Protein AF-R7INQ1-F1 (afdb_monomer_lite)

pLDDT: mean 90.19, std 8.78, range [51.0, 98.81]

Secondary structure (DSSP, 8-state):
--HHHHHHHHHHHHHHH-TTHHHHHHHHHHTSPPPPP--HHHHHHHHHHHHHHHHTT-HHHHHHHHHHHHHH-TT-HHHHHHHHHHHHHTT-HHHHHHHHHHHHHH-TT-HHHHHHHHHHHHHTT-TTHHHHHHHHHHHS-HHHHHHHHHHHHHHHT-TTS-HHHHHHHHHHHHT-

Radius of gyration: 16.62 Å; chains: 1; bounding box: 39×32×41 Å

Structure (mmCIF, N/CA/C/O backbone):
data_AF-R7INQ1-F1
#
_entry.id   AF-R7INQ1-F1
#
loop_
_atom_site.group_PDB
_atom_site.id
_atom_site.type_symbol
_atom_site.label_atom_id
_atom_site.label_alt_id
_atom_site.label_comp_id
_atom_site.label_asym_id
_atom_site.label_entity_id
_atom_site.label_seq_id
_atom_site.pdbx_PDB_ins_code
_atom_site.Cartn_x
_atom_site.Cartn_y
_atom_site.Cartn_z
_atom_site.occupancy
_atom_site.B_iso_or_equiv
_atom_site.auth_seq_id
_atom_site.auth_comp_id
_atom_site.auth_asym_id
_atom_site.auth_atom_id
_atom_site.pdbx_PDB_model_num
ATOM 1 N N . MET A 1 1 ? -13.902 -1.544 -13.017 1.00 51.00 1 MET A N 1
ATOM 2 C CA . MET A 1 1 ? -12.687 -1.028 -12.357 1.00 51.00 1 MET A CA 1
ATOM 3 C C . MET A 1 1 ? -13.005 0.371 -11.878 1.00 51.00 1 MET A C 1
ATOM 5 O O . MET A 1 1 ? -13.588 1.121 -12.655 1.00 51.00 1 MET A O 1
ATOM 9 N N . ASP A 1 2 ? -12.726 0.678 -10.615 1.00 71.56 2 ASP A N 1
ATOM 10 C CA . ASP A 1 2 ? -12.959 2.016 -10.063 1.00 71.56 2 ASP A CA 1
ATOM 11 C C . ASP A 1 2 ? -12.004 3.044 -10.705 1.00 71.56 2 ASP A C 1
ATOM 13 O O . ASP A 1 2 ? -10.934 2.686 -11.209 1.00 71.56 2 ASP A O 1
ATOM 17 N N . GLN A 1 3 ? -12.401 4.318 -10.728 1.00 76.00 3 GLN A N 1
ATOM 18 C CA . GLN A 1 3 ? -11.687 5.412 -11.396 1.00 76.00 3 GLN A CA 1
ATOM 19 C C . GLN A 1 3 ? -10.224 5.521 -10.936 1.00 76.00 3 GLN A C 1
ATOM 21 O O . GLN A 1 3 ? -9.353 5.845 -11.746 1.00 76.00 3 GLN A O 1
ATOM 26 N N . ALA A 1 4 ? -9.950 5.217 -9.663 1.00 80.69 4 ALA A N 1
ATOM 27 C CA . ALA A 1 4 ? -8.606 5.221 -9.095 1.00 80.69 4 ALA A CA 1
ATOM 28 C C . ALA A 1 4 ? -7.696 4.156 -9.733 1.00 80.69 4 ALA A C 1
ATOM 30 O O . ALA A 1 4 ? -6.600 4.491 -10.185 1.00 80.69 4 ALA A O 1
ATOM 31 N N . SER A 1 5 ? -8.156 2.904 -9.850 1.00 81.94 5 SER A N 1
ATOM 32 C CA . SER A 1 5 ? -7.371 1.795 -10.423 1.00 81.94 5 SER A CA 1
ATOM 33 C C . SER A 1 5 ? -6.914 2.097 -11.852 1.00 81.94 5 SER A C 1
ATOM 35 O O . SER A 1 5 ? -5.740 1.947 -12.173 1.00 81.94 5 SER A O 1
ATOM 37 N N . GLY A 1 6 ? -7.799 2.661 -12.683 1.00 89.50 6 GLY A N 1
ATOM 38 C CA . GLY A 1 6 ? -7.441 3.034 -14.056 1.00 89.50 6 GLY A CA 1
ATOM 39 C C . GLY A 1 6 ? -6.423 4.180 -14.158 1.00 89.50 6 GLY A C 1
ATOM 40 O O . GLY A 1 6 ? -5.786 4.344 -15.200 1.00 89.50 6 GLY A O 1
ATOM 41 N N . ILE A 1 7 ? -6.259 4.998 -13.112 1.00 91.75 7 ILE A N 1
ATOM 42 C CA . ILE A 1 7 ? -5.193 6.009 -13.045 1.00 91.75 7 ILE A CA 1
ATOM 43 C C . ILE A 1 7 ? -3.881 5.362 -12.583 1.00 91.75 7 ILE A C 1
ATOM 45 O O . ILE A 1 7 ? -2.833 5.707 -13.129 1.00 91.75 7 ILE A O 1
ATOM 49 N N . PHE A 1 8 ? -3.920 4.406 -11.649 1.00 92.38 8 PHE A N 1
ATOM 50 C CA . PHE A 1 8 ? -2.738 3.636 -11.248 1.00 92.38 8 PHE A CA 1
ATOM 51 C C . PHE A 1 8 ? -2.134 2.862 -12.422 1.00 92.38 8 PHE A C 1
ATOM 53 O O . PHE A 1 8 ? -0.936 2.999 -12.664 1.00 92.38 8 PHE A O 1
ATOM 60 N N . ASP A 1 9 ? -2.950 2.192 -13.236 1.00 90.56 9 ASP A N 1
ATOM 61 C CA . ASP A 1 9 ? -2.477 1.512 -14.451 1.00 90.56 9 ASP A CA 1
ATOM 62 C C . ASP A 1 9 ? -1.743 2.470 -15.398 1.00 90.56 9 ASP A C 1
ATOM 64 O O . ASP A 1 9 ? -0.671 2.162 -15.918 1.00 90.56 9 ASP A O 1
ATOM 68 N N . LYS A 1 10 ? -2.278 3.685 -15.579 1.00 92.50 10 LYS A N 1
ATOM 69 C CA . LYS A 1 10 ? -1.642 4.729 -16.398 1.00 92.50 10 LYS A CA 1
ATOM 70 C C . LYS A 1 10 ? -0.346 5.249 -15.785 1.00 92.50 10 LYS A C 1
ATOM 72 O O . LYS A 1 10 ? 0.574 5.587 -16.529 1.00 92.50 10 LYS A O 1
ATOM 77 N N . ILE A 1 11 ? -0.263 5.343 -14.455 1.00 91.94 11 ILE A N 1
ATOM 78 C CA . ILE A 1 11 ? 0.977 5.698 -13.754 1.00 91.94 11 ILE A CA 1
ATOM 79 C C . ILE A 1 11 ? 2.043 4.644 -14.054 1.00 91.94 11 ILE A C 1
ATOM 81 O O . ILE A 1 11 ? 3.132 5.013 -14.501 1.00 91.94 11 ILE A O 1
ATOM 85 N N . LEU A 1 12 ? 1.715 3.366 -13.857 1.00 89.00 12 LEU A N 1
ATOM 86 C CA . LEU A 1 12 ? 2.633 2.251 -14.076 1.00 89.00 12 LEU A CA 1
ATOM 87 C C . LEU A 1 12 ? 3.066 2.177 -15.547 1.00 89.00 12 LEU A C 1
ATOM 89 O O . LEU A 1 12 ? 4.259 2.227 -15.821 1.00 89.00 12 LEU A O 1
ATOM 93 N N . ASP A 1 13 ? 2.136 2.213 -16.505 1.00 88.31 13 ASP A N 1
ATOM 94 C CA . ASP A 1 13 ? 2.483 2.236 -17.935 1.00 88.31 13 ASP A CA 1
ATOM 95 C C . ASP A 1 13 ? 3.377 3.436 -18.296 1.00 88.31 13 ASP A C 1
ATOM 97 O O . ASP A 1 13 ? 4.367 3.300 -19.018 1.00 88.31 13 ASP A O 1
ATOM 101 N N . SER A 1 14 ? 3.098 4.617 -17.734 1.00 86.88 14 SER A N 1
ATOM 102 C CA . SER A 1 14 ? 3.900 5.809 -18.010 1.00 86.88 14 SER A CA 1
ATOM 103 C C . SER A 1 14 ? 5.323 5.730 -17.468 1.00 86.88 14 SER A C 1
ATOM 105 O O . SER A 1 14 ? 6.216 6.312 -18.074 1.00 86.88 14 SER A O 1
ATOM 107 N N . MET A 1 15 ? 5.580 4.992 -16.384 1.00 83.38 15 MET A N 1
ATOM 108 C CA . MET A 1 15 ? 6.954 4.764 -15.919 1.00 83.38 15 MET A CA 1
ATOM 109 C C . MET A 1 15 ? 7.796 4.038 -16.971 1.00 83.38 15 MET A C 1
ATOM 111 O O . MET A 1 15 ? 8.995 4.291 -17.064 1.00 83.38 15 MET A O 1
ATOM 115 N N . LYS A 1 16 ? 7.166 3.196 -17.793 1.00 77.25 16 LYS A N 1
ATOM 116 C CA . LYS A 1 16 ? 7.818 2.481 -18.889 1.00 77.25 16 LYS A CA 1
ATOM 117 C C . LYS A 1 16 ? 7.866 3.292 -20.183 1.00 77.25 16 LYS A C 1
ATOM 119 O O . LYS A 1 16 ? 8.878 3.280 -20.877 1.00 77.25 16 LYS A O 1
ATOM 124 N N . THR A 1 17 ? 6.776 3.977 -20.533 1.00 82.56 17 THR A N 1
ATOM 125 C CA . THR A 1 17 ? 6.606 4.585 -21.865 1.00 82.56 17 THR A CA 1
ATOM 126 C C . THR A 1 17 ? 6.928 6.078 -21.912 1.00 82.56 17 THR A C 1
ATOM 128 O O . THR A 1 17 ? 7.401 6.575 -22.934 1.00 82.56 17 THR A O 1
ATOM 131 N N . ASN A 1 18 ? 6.659 6.820 -20.833 1.00 83.06 18 ASN A N 1
ATOM 132 C CA . ASN A 1 18 ? 6.869 8.265 -20.752 1.00 83.06 18 ASN A CA 1
ATOM 133 C C . ASN A 1 18 ? 6.894 8.762 -19.285 1.00 83.06 18 ASN A C 1
ATOM 135 O O . ASN A 1 18 ? 5.876 9.269 -18.789 1.00 83.06 18 ASN A O 1
ATOM 139 N N . PRO A 1 19 ? 8.046 8.681 -18.587 1.00 80.56 19 PRO A N 1
ATOM 140 C CA . PRO A 1 19 ? 8.149 8.999 -17.156 1.00 80.56 19 PRO A CA 1
ATOM 141 C C . PRO A 1 19 ? 7.762 10.436 -16.775 1.00 80.56 19 PRO A C 1
ATOM 143 O O . PRO A 1 19 ? 7.469 10.719 -15.607 1.00 80.56 19 PRO A O 1
ATOM 146 N N . ALA A 1 20 ? 7.731 11.360 -17.743 1.00 82.44 20 ALA A N 1
ATOM 147 C CA . ALA A 1 20 ? 7.270 12.729 -17.527 1.00 82.44 20 ALA A CA 1
ATOM 148 C C . ALA A 1 20 ? 5.759 12.793 -17.224 1.00 82.44 20 ALA A C 1
ATOM 150 O O . ALA A 1 20 ? 5.320 13.664 -16.472 1.00 82.44 20 ALA A O 1
ATOM 151 N N . ARG A 1 21 ? 4.963 11.842 -17.741 1.00 88.38 21 ARG A N 1
ATOM 152 C CA . ARG A 1 21 ? 3.508 11.768 -17.502 1.00 88.38 21 ARG A CA 1
ATOM 153 C C . ARG A 1 21 ? 3.137 11.268 -16.111 1.00 88.38 21 ARG A C 1
ATOM 155 O O . ARG A 1 21 ? 2.023 11.529 -15.662 1.00 88.38 21 ARG A O 1
ATOM 162 N N . VAL A 1 22 ? 4.066 10.635 -15.396 1.00 88.00 22 VAL A N 1
ATOM 163 C CA . VAL A 1 22 ? 3.857 10.188 -14.011 1.00 88.00 22 VAL A CA 1
ATOM 164 C C . VAL A 1 22 ? 3.355 11.344 -13.155 1.00 88.00 22 VAL A C 1
ATOM 166 O O . VAL A 1 22 ? 2.363 11.203 -12.451 1.00 88.00 22 VAL A O 1
ATOM 169 N N . GLN A 1 23 ? 3.967 12.529 -13.267 1.00 88.69 23 GLN A N 1
ATOM 170 C CA . GLN A 1 23 ? 3.558 13.676 -12.455 1.00 88.69 23 GLN A CA 1
ATOM 171 C C . GLN A 1 23 ? 2.135 14.149 -12.783 1.00 88.69 23 GLN A C 1
ATOM 173 O O . GLN A 1 23 ? 1.405 14.568 -11.883 1.00 88.69 23 GLN A O 1
ATOM 178 N N . THR A 1 24 ? 1.723 14.046 -14.048 1.00 92.19 24 THR A N 1
ATOM 179 C CA . THR A 1 24 ? 0.356 14.352 -14.481 1.00 92.19 24 THR A CA 1
ATOM 180 C C . THR A 1 24 ? -0.648 13.429 -13.799 1.00 92.19 24 THR A C 1
ATOM 182 O O . THR A 1 24 ? -1.618 13.912 -13.221 1.00 92.19 24 THR A O 1
ATOM 185 N N . TYR A 1 25 ? -0.408 12.119 -13.808 1.00 92.50 25 TYR A N 1
ATOM 186 C CA . TYR A 1 25 ? -1.324 11.159 -13.193 1.00 92.50 25 TYR A CA 1
ATOM 187 C C . TYR A 1 25 ? -1.287 11.191 -11.660 1.00 92.50 25 TYR A C 1
ATOM 189 O O . TYR A 1 25 ? -2.330 11.080 -11.026 1.00 92.50 25 TYR A O 1
ATOM 197 N N . ILE A 1 26 ? -0.131 11.471 -11.052 1.00 91.88 26 ILE A N 1
ATOM 198 C CA . ILE A 1 26 ? -0.028 11.754 -9.611 1.00 91.88 26 ILE A CA 1
ATOM 199 C C . ILE A 1 26 ? -0.922 12.943 -9.229 1.00 91.88 26 ILE A C 1
ATOM 201 O O . ILE A 1 26 ? -1.599 12.901 -8.205 1.00 91.88 26 ILE A O 1
ATOM 205 N N . ASN A 1 27 ? -0.969 13.995 -10.051 1.00 93.25 27 ASN A N 1
ATOM 206 C CA . ASN A 1 27 ? -1.865 15.128 -9.811 1.00 93.25 27 ASN A CA 1
ATOM 207 C C . ASN A 1 27 ? -3.345 14.753 -9.991 1.00 93.25 27 ASN A C 1
ATOM 209 O O . ASN A 1 27 ? -4.179 15.292 -9.272 1.00 93.25 27 ASN A O 1
ATOM 213 N N . GLN A 1 28 ? -3.670 13.816 -10.890 1.00 93.31 28 GLN A N 1
ATOM 214 C CA . GLN A 1 28 ? -5.032 13.278 -11.006 1.00 93.31 28 GLN A CA 1
ATOM 215 C C . GLN A 1 28 ? -5.435 12.499 -9.751 1.00 93.31 28 GLN A C 1
ATOM 217 O O . GLN A 1 28 ? -6.516 12.750 -9.232 1.00 93.31 28 GLN A O 1
ATOM 222 N N . ILE A 1 29 ? -4.555 11.640 -9.215 1.00 92.94 29 ILE A N 1
ATOM 223 C CA . ILE A 1 29 ? -4.796 10.931 -7.946 1.00 92.94 29 ILE A CA 1
ATOM 224 C C . ILE A 1 29 ? -5.041 11.920 -6.801 1.00 92.94 29 ILE A C 1
ATOM 226 O O . ILE A 1 29 ? -6.007 11.770 -6.064 1.00 92.94 29 ILE A O 1
ATOM 230 N N . ARG A 1 30 ? -4.225 12.979 -6.684 1.00 92.62 30 ARG A N 1
ATOM 231 C CA . ARG A 1 30 ? -4.424 14.033 -5.665 1.00 92.62 30 ARG A CA 1
ATOM 232 C C . ARG A 1 30 ? -5.764 14.762 -5.788 1.00 92.62 30 ARG A C 1
ATOM 234 O O . ARG A 1 30 ? -6.208 15.356 -4.813 1.00 92.62 30 ARG A O 1
ATOM 241 N N . GLY A 1 31 ? -6.351 14.780 -6.983 1.00 90.25 31 GLY A N 1
ATOM 242 C CA . GLY A 1 31 ? -7.651 15.389 -7.249 1.00 90.25 31 GLY A CA 1
ATOM 243 C C . GLY A 1 31 ? -8.836 14.455 -7.002 1.00 90.25 31 GLY A C 1
ATOM 244 O O . GLY A 1 31 ? -9.974 14.908 -7.106 1.00 90.25 31 GLY A O 1
ATOM 245 N N . LEU A 1 32 ? -8.600 13.173 -6.703 1.00 90.75 32 LEU A N 1
ATOM 246 C CA . LEU A 1 32 ? -9.672 12.242 -6.374 1.00 90.75 32 LEU A CA 1
ATOM 247 C C . LEU A 1 32 ? -10.283 12.580 -5.008 1.00 90.75 32 LEU A C 1
ATOM 249 O O . LEU A 1 32 ? -9.576 13.038 -4.105 1.00 90.75 32 LEU A O 1
ATOM 253 N N . PRO A 1 33 ? -11.593 12.345 -4.830 1.00 91.00 33 PRO A N 1
ATOM 254 C CA . PRO A 1 33 ? -12.213 12.481 -3.526 1.00 91.00 33 PRO A CA 1
ATOM 255 C C . PRO A 1 33 ? -11.578 11.490 -2.548 1.00 91.00 33 PRO A C 1
ATOM 257 O O . PRO A 1 33 ? -11.451 10.301 -2.834 1.00 91.00 33 PRO A O 1
ATOM 260 N N . VAL A 1 34 ? -11.205 11.990 -1.373 1.00 91.50 34 VAL A N 1
ATOM 261 C CA . VAL A 1 34 ? -10.764 11.164 -0.247 1.00 91.50 34 VAL A CA 1
ATOM 262 C C . VAL A 1 34 ? -11.911 11.013 0.752 1.00 91.50 34 VAL A C 1
ATOM 264 O O . VAL A 1 34 ? -12.746 11.920 0.862 1.00 91.50 34 VAL A O 1
ATOM 267 N N . PRO A 1 35 ? -11.984 9.890 1.487 1.00 92.31 35 PRO A N 1
ATOM 268 C CA . PRO A 1 35 ? -12.983 9.729 2.534 1.00 92.31 35 PRO A CA 1
ATOM 269 C C . PRO A 1 35 ? -12.840 10.832 3.597 1.00 92.31 35 PRO A C 1
ATOM 271 O O . PRO A 1 35 ? -11.747 11.378 3.789 1.00 92.31 35 PRO A O 1
ATOM 274 N N . PRO A 1 36 ? -13.927 11.187 4.305 1.00 95.44 36 PRO A N 1
ATOM 275 C CA . PRO A 1 36 ? -13.846 12.161 5.381 1.00 95.44 36 PRO A CA 1
ATOM 276 C C . PRO A 1 36 ? -12.914 11.655 6.485 1.00 95.44 36 PRO A C 1
ATOM 278 O O . PRO A 1 36 ? -12.881 10.467 6.807 1.00 95.44 36 PRO A O 1
ATOM 281 N N . LYS A 1 37 ? -12.174 12.583 7.091 1.00 96.62 37 LYS A N 1
ATOM 282 C CA . LYS A 1 37 ? -11.326 12.289 8.245 1.00 96.62 37 LYS A CA 1
ATOM 283 C C . LYS A 1 37 ? -12.176 11.771 9.407 1.00 96.62 37 LYS A C 1
ATOM 285 O O . LYS A 1 37 ? -13.171 12.402 9.765 1.00 96.62 37 LYS A O 1
ATOM 290 N N . GLY A 1 38 ? -11.741 10.671 10.014 1.00 97.81 38 GLY A N 1
ATOM 291 C CA . GLY A 1 38 ? -12.372 10.093 11.198 1.00 97.81 38 GLY A CA 1
ATOM 292 C C . GLY A 1 38 ? -11.637 10.415 12.504 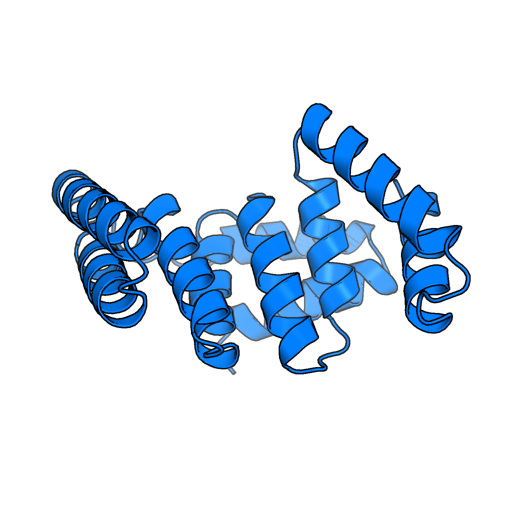1.00 97.81 38 GLY A C 1
ATOM 293 O O . GLY A 1 38 ? -10.941 11.430 12.635 1.00 97.81 38 GLY A O 1
ATOM 294 N N . ASP A 1 39 ? -11.774 9.528 13.487 1.00 98.25 39 ASP A N 1
ATOM 295 C CA . ASP A 1 39 ? -11.068 9.606 14.764 1.00 98.25 39 ASP A CA 1
ATOM 296 C C . ASP A 1 39 ? -9.653 9.023 14.648 1.00 98.25 39 ASP A C 1
ATOM 298 O O . ASP A 1 39 ? -9.391 7.839 14.882 1.00 98.25 39 ASP A O 1
ATOM 302 N N . ARG A 1 40 ? -8.700 9.903 14.332 1.00 97.81 40 ARG A N 1
ATOM 303 C CA . ARG A 1 40 ? -7.282 9.538 14.235 1.00 97.81 40 ARG A CA 1
ATOM 304 C C . ARG A 1 40 ? -6.700 9.011 15.546 1.00 97.81 40 ARG A C 1
ATOM 306 O O . ARG A 1 40 ? -5.740 8.244 15.523 1.00 97.81 40 ARG A O 1
ATOM 313 N N . LYS A 1 41 ? -7.212 9.446 16.701 1.00 98.44 41 LYS A N 1
ATOM 314 C CA . LYS A 1 41 ? -6.698 8.983 17.995 1.00 98.44 41 LYS A CA 1
ATOM 315 C C . LYS A 1 41 ? -7.090 7.522 18.205 1.00 98.44 41 LYS A C 1
ATOM 317 O O . LYS A 1 41 ? -6.223 6.733 18.575 1.00 98.44 41 LYS A O 1
ATOM 322 N N . ALA A 1 42 ? -8.346 7.176 17.925 1.00 98.56 42 ALA A N 1
ATOM 323 C CA . ALA A 1 42 ? -8.817 5.795 17.949 1.00 98.56 42 ALA A CA 1
ATOM 324 C C . ALA A 1 42 ? -8.080 4.931 16.915 1.00 98.56 42 ALA A C 1
ATOM 326 O O . ALA A 1 42 ? -7.538 3.891 1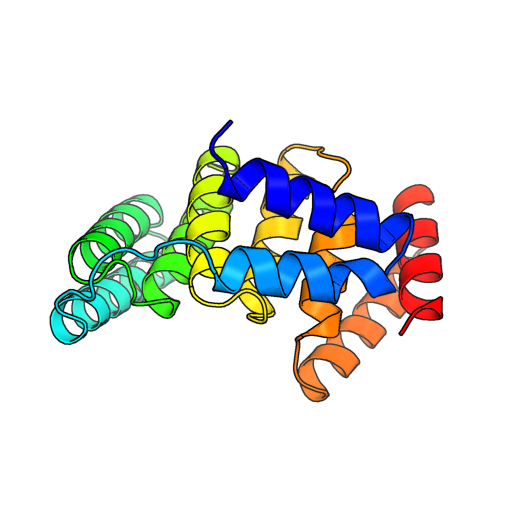7.282 1.00 98.56 42 ALA A O 1
ATOM 327 N N . SER A 1 43 ? -7.943 5.410 15.670 1.00 98.75 43 SER A N 1
ATOM 328 C CA . SER A 1 43 ? -7.162 4.724 14.627 1.00 98.75 43 SER A CA 1
ATOM 329 C C . SER A 1 43 ? -5.756 4.361 15.106 1.00 98.75 43 SER A C 1
ATOM 331 O O . SER A 1 43 ? -5.343 3.205 15.051 1.00 98.75 43 SER A O 1
ATOM 333 N N . ARG A 1 44 ? -5.025 5.324 15.677 1.00 98.38 44 ARG A N 1
ATOM 334 C CA . ARG A 1 44 ? -3.659 5.088 16.164 1.00 98.38 44 ARG A CA 1
ATOM 335 C C . ARG A 1 44 ? -3.576 4.130 17.348 1.00 98.38 44 ARG A C 1
ATOM 337 O O . ARG A 1 44 ? -2.534 3.497 17.515 1.00 98.38 44 ARG A O 1
ATOM 344 N N . ALA A 1 45 ? -4.621 4.042 18.169 1.00 98.69 45 ALA A N 1
ATOM 345 C CA . ALA A 1 45 ? -4.686 3.066 19.251 1.00 98.69 45 ALA A CA 1
ATOM 346 C C . ALA A 1 45 ? -4.813 1.646 18.682 1.00 98.69 45 ALA A C 1
ATOM 348 O O . ALA A 1 45 ? -3.953 0.813 18.963 1.00 98.69 45 ALA A O 1
ATOM 349 N N . PHE A 1 46 ? -5.787 1.417 17.795 1.00 98.81 46 PHE A N 1
ATOM 350 C CA . PHE A 1 46 ? -5.959 0.134 17.106 1.00 98.81 46 PHE A CA 1
ATOM 351 C C . PHE A 1 46 ? -4.729 -0.250 16.275 1.00 98.81 46 PHE A C 1
ATOM 353 O O . PHE A 1 46 ? -4.275 -1.387 16.329 1.00 98.81 46 PHE A O 1
ATOM 360 N N . ASN A 1 47 ? -4.114 0.706 15.571 1.00 98.56 47 ASN A N 1
ATOM 361 C CA . ASN A 1 47 ? -2.896 0.464 14.796 1.00 98.56 47 ASN A CA 1
ATOM 362 C C . ASN A 1 47 ? -1.720 0.008 15.676 1.00 98.56 47 ASN A C 1
ATOM 364 O O . ASN A 1 47 ? -0.901 -0.796 15.241 1.00 98.56 47 ASN A O 1
ATOM 368 N N . ARG A 1 48 ? -1.599 0.526 16.904 1.00 98.75 48 ARG A N 1
ATOM 369 C CA . ARG A 1 48 ? -0.544 0.093 17.831 1.00 98.75 48 ARG A CA 1
ATOM 370 C C . ARG A 1 48 ? -0.773 -1.341 18.298 1.00 98.75 48 ARG A C 1
ATOM 372 O O . ARG A 1 48 ? 0.155 -2.136 18.238 1.00 98.75 48 ARG A O 1
ATOM 379 N N . GLU A 1 49 ? -1.997 -1.656 18.708 1.00 98.56 49 GLU A N 1
ATOM 380 C CA . GLU A 1 49 ? -2.389 -3.013 19.103 1.00 98.56 49 GLU A CA 1
ATOM 381 C C . GLU A 1 49 ? -2.157 -4.010 17.957 1.00 98.56 49 GLU A C 1
ATOM 383 O O . GLU A 1 49 ? -1.553 -5.064 18.144 1.00 98.56 49 GLU A O 1
ATOM 388 N N . ALA A 1 50 ? -2.542 -3.637 16.737 1.00 98.62 50 ALA A N 1
ATOM 389 C CA . ALA A 1 50 ? -2.313 -4.439 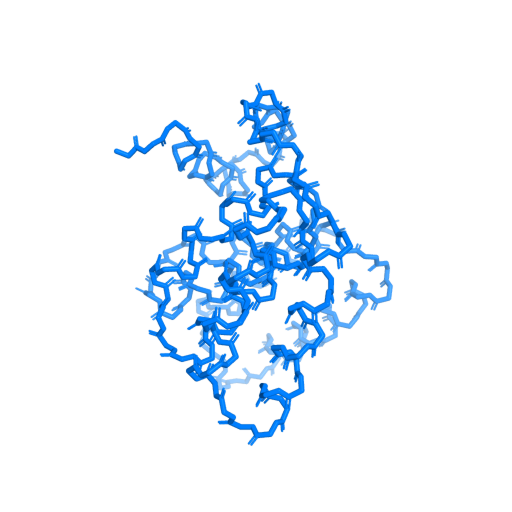15.544 1.00 98.62 50 ALA A CA 1
ATOM 390 C C . ALA A 1 50 ? -0.820 -4.712 15.287 1.00 98.62 50 ALA A C 1
ATOM 392 O O . ALA A 1 50 ? -0.443 -5.837 14.962 1.00 98.62 50 ALA A O 1
ATOM 393 N N . LEU A 1 51 ? 0.055 -3.718 15.478 1.00 98.56 51 LEU A N 1
ATOM 394 C CA . LEU A 1 51 ? 1.505 -3.913 15.368 1.00 98.56 51 LEU A CA 1
ATOM 395 C C . LEU A 1 51 ? 2.041 -4.885 16.431 1.00 98.56 51 LEU A C 1
ATOM 397 O O . LEU A 1 51 ? 2.900 -5.707 16.117 1.00 98.56 51 LEU A O 1
ATOM 401 N N . GLU A 1 52 ? 1.539 -4.829 17.666 1.00 98.56 52 GLU A N 1
ATOM 402 C CA . GLU A 1 52 ? 1.915 -5.764 18.739 1.00 98.56 52 GLU A CA 1
ATOM 403 C C . GLU A 1 52 ? 1.494 -7.207 18.411 1.00 98.56 52 GLU A C 1
ATOM 405 O O . GLU A 1 52 ? 2.291 -8.141 18.560 1.00 98.56 52 GLU A O 1
ATOM 410 N N . LEU A 1 53 ? 0.280 -7.387 17.883 1.00 98.62 53 LEU A N 1
ATOM 411 C CA . LEU A 1 53 ? -0.212 -8.677 17.391 1.00 98.62 53 LEU A CA 1
ATOM 412 C C . LEU A 1 53 ? 0.651 -9.200 16.238 1.00 98.62 53 LEU A C 1
ATOM 414 O O . LEU A 1 53 ? 1.068 -10.361 16.254 1.00 98.62 53 LEU A O 1
ATOM 418 N N . LEU A 1 54 ? 0.992 -8.333 15.279 1.00 97.31 54 LEU A N 1
ATOM 419 C CA . LEU A 1 54 ? 1.817 -8.694 14.128 1.00 97.31 54 LEU A CA 1
ATOM 420 C C . LEU A 1 54 ? 3.236 -9.102 14.547 1.00 97.31 54 LEU A C 1
ATOM 422 O O . LEU A 1 54 ? 3.778 -10.073 14.020 1.00 97.31 54 LEU A O 1
ATOM 426 N N . HIS A 1 55 ? 3.838 -8.395 15.508 1.00 97.19 55 HIS A N 1
ATOM 427 C CA . HIS A 1 55 ? 5.139 -8.762 16.080 1.00 97.19 55 HIS A CA 1
ATOM 428 C C . HIS A 1 55 ? 5.097 -10.097 16.829 1.00 97.19 55 HIS A C 1
ATOM 430 O O . HIS A 1 55 ? 6.091 -10.819 16.846 1.00 97.19 55 HIS A O 1
ATOM 436 N N . SER A 1 56 ? 3.944 -10.445 17.397 1.00 97.31 56 SER A N 1
ATOM 437 C CA . SER A 1 56 ? 3.715 -11.716 18.090 1.00 97.31 56 SER A CA 1
ATOM 438 C C . SER A 1 56 ? 3.348 -12.867 17.142 1.00 97.31 56 SER A C 1
ATOM 440 O O . SER A 1 56 ? 3.007 -13.953 17.604 1.00 97.31 56 SER A O 1
ATOM 442 N N . GLY A 1 57 ? 3.379 -12.643 15.822 1.00 96.50 57 GLY A N 1
ATOM 443 C CA . GLY A 1 57 ? 3.034 -13.645 14.807 1.00 96.50 57 GLY A CA 1
ATOM 444 C C . GLY A 1 57 ? 1.531 -13.891 14.636 1.00 96.50 57 GLY A C 1
ATOM 445 O O . GLY A 1 57 ? 1.139 -14.778 13.884 1.00 96.50 57 GLY A O 1
ATOM 446 N N . GLN A 1 58 ? 0.675 -13.108 15.297 1.00 98.19 58 GLN A N 1
ATOM 447 C CA . GLN A 1 58 ? -0.781 -13.224 15.211 1.00 98.19 58 GLN A CA 1
ATOM 448 C C . GLN A 1 58 ? -1.315 -12.410 14.021 1.00 98.19 58 GLN A C 1
ATOM 450 O O . GLN A 1 58 ? -2.059 -11.447 14.196 1.00 98.19 58 GLN A O 1
ATOM 455 N N . THR A 1 59 ? -0.904 -12.775 12.802 1.00 97.56 59 THR A N 1
ATOM 456 C CA . THR A 1 59 ? -1.157 -11.988 11.579 1.00 97.56 59 THR A CA 1
ATOM 457 C C . THR A 1 59 ? -2.644 -11.729 11.324 1.00 97.56 59 THR A C 1
ATOM 459 O O . THR A 1 59 ? -3.018 -10.583 11.097 1.00 97.56 59 THR A O 1
ATOM 462 N N . ASN A 1 60 ? -3.508 -12.742 11.444 1.00 97.88 60 ASN A N 1
ATOM 463 C CA . ASN A 1 60 ? -4.953 -12.573 11.231 1.00 97.88 60 ASN A CA 1
ATOM 464 C C . ASN A 1 60 ? -5.588 -11.585 12.220 1.00 97.88 60 ASN A C 1
ATOM 466 O O . ASN A 1 60 ? -6.290 -10.664 11.814 1.00 97.88 60 ASN A O 1
ATOM 470 N N . ALA A 1 61 ? -5.265 -11.704 13.511 1.00 98.38 61 ALA A N 1
ATOM 471 C CA . ALA A 1 61 ? -5.755 -10.768 14.522 1.00 98.38 61 ALA A CA 1
ATOM 472 C C . ALA A 1 61 ? -5.216 -9.343 14.295 1.00 98.38 61 ALA A C 1
ATOM 474 O O . ALA A 1 61 ? -5.919 -8.360 14.527 1.00 98.38 61 ALA A O 1
ATOM 475 N N . ALA A 1 62 ? -3.974 -9.218 13.814 1.00 98.69 62 ALA A N 1
ATOM 476 C CA . ALA A 1 62 ? -3.410 -7.929 13.433 1.00 98.69 62 ALA A CA 1
ATOM 477 C C . ALA A 1 62 ? -4.171 -7.298 12.260 1.00 98.69 62 ALA A C 1
ATOM 479 O O . ALA A 1 62 ? -4.452 -6.103 12.306 1.00 98.69 62 ALA A O 1
ATOM 480 N N . ILE A 1 63 ? -4.538 -8.079 11.237 1.00 98.75 63 ILE A N 1
ATOM 481 C CA . ILE A 1 63 ? -5.346 -7.609 10.101 1.00 98.75 63 ILE A CA 1
ATOM 482 C C . ILE A 1 63 ? -6.687 -7.059 10.592 1.00 98.75 63 ILE A C 1
ATOM 484 O O . ILE A 1 63 ? -7.042 -5.937 10.229 1.00 98.75 63 ILE A O 1
ATOM 488 N N . ASP A 1 64 ? -7.383 -7.787 11.467 1.00 98.62 64 ASP A N 1
ATOM 489 C CA . ASP A 1 64 ? -8.659 -7.336 12.034 1.00 98.62 64 ASP A CA 1
ATOM 490 C C . ASP A 1 64 ? -8.501 -6.001 12.779 1.00 98.62 64 ASP A C 1
ATOM 492 O O . ASP A 1 64 ? -9.276 -5.062 12.575 1.00 98.62 64 ASP A O 1
ATOM 496 N N . LYS A 1 65 ? -7.440 -5.860 13.585 1.00 98.75 65 LYS A N 1
ATOM 497 C CA . LYS A 1 65 ? -7.160 -4.609 14.304 1.00 98.75 65 LYS A CA 1
ATOM 498 C C . LYS A 1 65 ? -6.709 -3.464 13.406 1.00 98.75 65 LYS A C 1
ATOM 500 O O . LYS A 1 65 ? -7.109 -2.322 13.635 1.00 98.75 65 LYS A O 1
ATOM 505 N N . PHE A 1 66 ? -5.951 -3.728 12.347 1.00 98.75 66 PHE A N 1
ATOM 506 C CA . PHE A 1 66 ? -5.669 -2.708 11.341 1.00 98.75 66 PHE A CA 1
ATOM 507 C C . PHE A 1 66 ? -6.945 -2.281 10.601 1.00 98.75 66 PHE A C 1
ATOM 509 O O . PHE A 1 66 ? -7.119 -1.092 10.336 1.00 98.75 66 PHE A O 1
ATOM 516 N N . ALA A 1 67 ? -7.874 -3.198 10.320 1.00 98.75 67 ALA A N 1
ATOM 517 C CA . ALA A 1 67 ? -9.159 -2.860 9.712 1.00 98.75 67 ALA A CA 1
ATOM 518 C C . ALA A 1 67 ? -10.026 -1.989 10.642 1.00 98.75 67 ALA A C 1
ATOM 520 O O . ALA A 1 67 ? -10.636 -1.021 10.181 1.00 98.75 67 ALA A O 1
ATOM 521 N N . GLU A 1 68 ? -10.030 -2.258 11.953 1.00 98.75 68 GLU A N 1
ATOM 522 C CA . GLU A 1 68 ? -10.639 -1.366 12.952 1.00 98.75 68 GLU A CA 1
ATOM 523 C C . GLU A 1 68 ? -9.991 0.029 12.946 1.00 98.75 68 GLU A C 1
ATOM 525 O O . GLU A 1 68 ? -10.702 1.037 12.991 1.00 98.75 68 GLU A O 1
ATOM 530 N N . ALA A 1 69 ? -8.661 0.106 12.817 1.00 98.75 69 ALA A N 1
ATOM 531 C CA . ALA A 1 69 ? -7.941 1.375 12.719 1.00 98.75 69 ALA A CA 1
ATOM 532 C C . ALA A 1 69 ? -8.372 2.190 11.488 1.00 98.75 69 ALA A C 1
ATOM 534 O O . ALA A 1 69 ? -8.754 3.355 11.611 1.00 98.75 69 ALA A O 1
ATOM 535 N N . VAL A 1 70 ? -8.395 1.552 10.314 1.00 98.56 70 VAL A N 1
ATOM 536 C CA . VAL A 1 70 ? -8.832 2.170 9.053 1.00 98.56 70 VAL A CA 1
ATOM 537 C C . VAL A 1 70 ? -10.300 2.590 9.113 1.00 98.56 70 VAL A C 1
ATOM 539 O O . VAL A 1 70 ? -10.659 3.652 8.613 1.00 98.56 70 VAL A O 1
ATOM 542 N N . LYS A 1 71 ? -11.165 1.804 9.762 1.00 98.44 71 LYS A N 1
ATOM 543 C CA . LYS A 1 71 ? -12.569 2.180 9.970 1.00 98.44 71 LYS A CA 1
ATOM 544 C C . LYS A 1 71 ? -12.709 3.405 10.879 1.00 98.44 71 LYS A C 1
ATOM 546 O O . LYS A 1 71 ? -13.607 4.217 10.659 1.00 98.44 71 LYS A O 1
ATOM 551 N N . ALA A 1 72 ? -11.853 3.536 11.894 1.00 98.75 72 ALA A N 1
ATOM 552 C CA . ALA A 1 72 ? -11.871 4.666 12.817 1.00 98.75 72 ALA A CA 1
ATOM 553 C C . ALA A 1 72 ? -11.418 5.975 12.150 1.00 98.75 72 ALA A C 1
ATOM 555 O O . ALA A 1 72 ? -12.070 7.000 12.341 1.00 98.75 72 ALA A O 1
ATOM 556 N N . ASP A 1 73 ? -10.347 5.953 11.351 1.00 98.50 73 ASP A N 1
ATOM 557 C CA . ASP A 1 73 ? -9.944 7.067 10.481 1.00 98.50 73 ASP A CA 1
ATOM 558 C C . ASP A 1 73 ? -9.445 6.542 9.125 1.00 98.50 73 ASP A C 1
ATOM 560 O O . ASP A 1 73 ? -8.269 6.187 9.001 1.00 98.5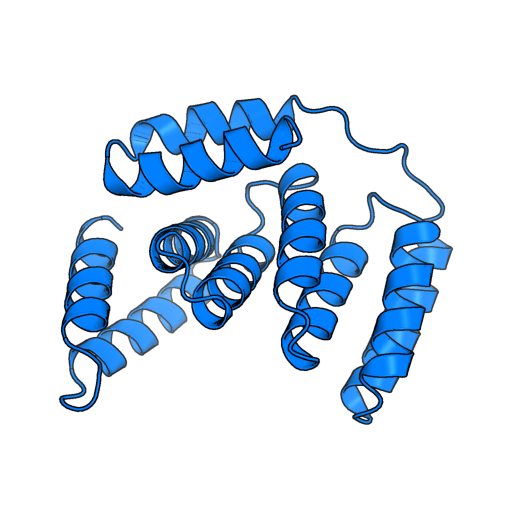0 73 ASP A O 1
ATOM 564 N N . PRO A 1 74 ? -10.279 6.572 8.070 1.00 97.50 74 PRO A N 1
ATOM 565 C CA . PRO A 1 74 ? -9.882 6.086 6.748 1.00 97.50 74 PRO A CA 1
ATOM 566 C C . PRO A 1 74 ? -8.845 6.990 6.068 1.00 97.50 74 PRO A C 1
ATOM 568 O O . PRO A 1 74 ? -8.355 6.658 4.994 1.00 97.50 74 PRO A O 1
ATOM 571 N N . THR A 1 75 ? -8.500 8.134 6.674 1.00 97.44 75 THR A N 1
ATOM 572 C CA . THR A 1 75 ? -7.435 9.036 6.213 1.00 97.44 75 THR A CA 1
ATOM 573 C C . THR A 1 75 ? -6.128 8.876 6.998 1.00 97.44 75 THR A C 1
ATOM 575 O O . THR A 1 75 ? -5.162 9.604 6.743 1.00 97.44 75 THR A O 1
ATOM 578 N N . ASP A 1 76 ? -6.066 7.964 7.975 1.00 97.88 76 ASP A N 1
ATOM 579 C CA . ASP A 1 76 ? -4.834 7.652 8.699 1.00 97.88 76 ASP A CA 1
ATOM 580 C C . ASP A 1 76 ? -3.941 6.738 7.859 1.00 97.88 76 ASP A C 1
ATOM 582 O O . ASP A 1 76 ? -3.995 5.512 7.925 1.00 97.88 76 ASP A O 1
ATOM 586 N N . ILE A 1 77 ? -3.104 7.365 7.037 1.00 96.12 77 ILE A N 1
ATOM 587 C CA . ILE A 1 77 ? -2.283 6.660 6.053 1.00 96.12 77 ILE A CA 1
ATOM 588 C C . ILE A 1 77 ? -1.342 5.612 6.657 1.00 96.12 77 ILE A C 1
ATOM 590 O O . ILE A 1 77 ? -1.018 4.642 5.978 1.00 96.12 77 ILE A O 1
ATOM 594 N N . GLU A 1 78 ? -0.905 5.782 7.909 1.00 96.19 78 GLU A N 1
ATOM 595 C CA . GLU A 1 78 ? -0.078 4.775 8.580 1.00 96.19 78 GLU A CA 1
ATOM 596 C C . GLU A 1 78 ? -0.886 3.491 8.809 1.00 96.19 78 GLU A C 1
ATOM 598 O O . GLU A 1 78 ? -0.414 2.409 8.472 1.00 96.19 78 GLU A O 1
ATOM 603 N N . ALA A 1 79 ? -2.126 3.612 9.294 1.00 98.00 79 ALA A N 1
ATOM 604 C CA . ALA A 1 79 ? -3.019 2.476 9.508 1.00 98.00 79 ALA A CA 1
ATOM 605 C C . ALA A 1 79 ? -3.392 1.780 8.193 1.00 98.00 79 ALA A C 1
ATOM 607 O O . ALA A 1 79 ? -3.307 0.557 8.100 1.00 98.00 79 ALA A O 1
ATOM 608 N N . VAL A 1 80 ? -3.729 2.555 7.154 1.00 98.00 80 VAL A N 1
ATOM 609 C CA . VAL A 1 80 ? -4.058 2.005 5.827 1.00 98.00 80 VAL A CA 1
ATOM 610 C C . VAL A 1 80 ? -2.856 1.263 5.232 1.00 98.00 80 VAL A C 1
ATOM 612 O O . VAL A 1 80 ? -2.991 0.140 4.754 1.00 98.00 80 VAL A O 1
ATOM 615 N N . ASN A 1 81 ? -1.656 1.846 5.295 1.00 97.19 81 ASN A N 1
ATOM 616 C CA . ASN A 1 81 ? -0.447 1.200 4.784 1.00 97.19 81 ASN A CA 1
ATOM 617 C C . ASN A 1 81 ? -0.090 -0.074 5.572 1.00 97.19 81 ASN A C 1
ATOM 619 O O . ASN A 1 81 ? 0.279 -1.079 4.964 1.00 97.19 81 ASN A O 1
ATOM 623 N N . ASN A 1 82 ? -0.222 -0.051 6.901 1.00 98.25 82 ASN A N 1
ATOM 624 C CA . ASN A 1 82 ? 0.058 -1.217 7.740 1.00 98.25 82 ASN A CA 1
ATOM 625 C C . ASN A 1 82 ? -0.945 -2.355 7.516 1.00 98.25 82 ASN A C 1
ATOM 627 O O . ASN A 1 82 ? -0.532 -3.513 7.515 1.00 98.25 82 ASN A O 1
ATOM 631 N N . LEU A 1 83 ? -2.221 -2.044 7.252 1.00 98.69 83 LEU A N 1
ATOM 632 C CA . LEU A 1 83 ? -3.202 -3.042 6.820 1.00 98.69 83 LEU A CA 1
ATOM 633 C C . LEU A 1 83 ? -2.745 -3.731 5.528 1.00 98.69 83 LEU A C 1
ATOM 635 O O . LEU A 1 83 ? -2.711 -4.957 5.467 1.00 98.69 83 LEU A O 1
ATOM 639 N N . GLY A 1 84 ? -2.331 -2.951 4.522 1.00 98.06 84 GLY A N 1
ATOM 640 C CA . GLY A 1 84 ? -1.807 -3.491 3.264 1.00 98.06 84 GLY A CA 1
ATOM 641 C C . GLY A 1 84 ? -0.589 -4.397 3.475 1.00 98.06 84 GLY A C 1
ATOM 642 O O . GLY A 1 84 ? -0.517 -5.484 2.912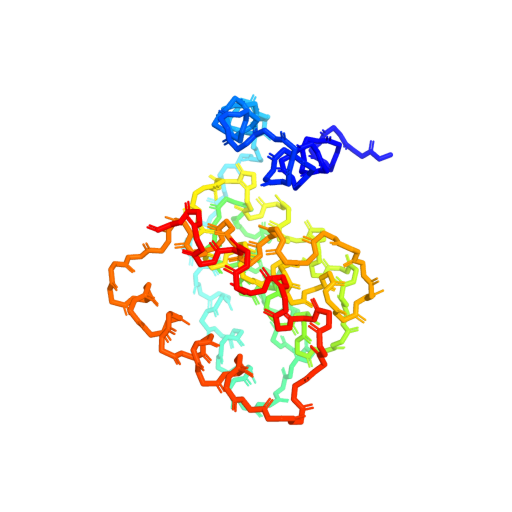 1.00 98.06 84 GLY A O 1
ATOM 643 N N . PHE A 1 85 ? 0.341 -3.999 4.346 1.00 97.50 85 PHE A N 1
ATOM 644 C CA . PHE A 1 85 ? 1.499 -4.824 4.702 1.00 97.50 85 PHE A CA 1
ATOM 645 C C . PHE A 1 85 ? 1.119 -6.125 5.425 1.00 97.50 85 PHE A C 1
ATOM 647 O O . PHE A 1 85 ? 1.692 -7.178 5.147 1.00 97.50 85 PHE A O 1
ATOM 654 N N . ALA A 1 86 ? 0.163 -6.073 6.354 1.00 98.19 86 ALA A N 1
ATOM 655 C CA . ALA A 1 86 ? -0.303 -7.260 7.063 1.00 98.19 86 ALA A CA 1
ATOM 656 C C . ALA A 1 86 ? -0.996 -8.251 6.113 1.00 98.19 86 ALA A C 1
ATOM 658 O O . ALA A 1 86 ? -0.742 -9.448 6.207 1.00 98.19 86 ALA A O 1
ATOM 659 N N . LEU A 1 87 ? -1.780 -7.754 5.150 1.00 98.62 87 LEU A N 1
ATOM 660 C CA . LEU A 1 87 ? -2.399 -8.571 4.101 1.00 98.62 87 LEU A CA 1
ATOM 661 C C . LEU A 1 87 ? -1.355 -9.249 3.198 1.00 98.62 87 LEU A C 1
ATOM 663 O O . LEU A 1 87 ? -1.504 -10.427 2.893 1.00 98.62 87 LEU A O 1
ATOM 667 N N . LEU A 1 88 ? -0.260 -8.562 2.842 1.00 96.88 88 LEU A N 1
ATOM 668 C CA . LEU A 1 88 ? 0.859 -9.172 2.097 1.00 96.88 88 LEU A CA 1
ATOM 669 C C . LEU A 1 88 ? 1.545 -10.302 2.866 1.00 96.88 88 LEU A C 1
ATOM 671 O O . LEU A 1 88 ? 1.972 -11.298 2.278 1.00 96.88 88 LEU A O 1
ATOM 675 N N . LYS A 1 89 ? 1.674 -10.147 4.188 1.00 95.75 89 LYS A N 1
ATOM 676 C CA . LYS A 1 89 ? 2.219 -11.197 5.057 1.00 95.75 89 LYS A CA 1
ATOM 677 C C . LYS A 1 89 ? 1.318 -12.424 5.146 1.00 95.75 89 LYS A C 1
ATOM 679 O O . LYS A 1 89 ? 1.831 -13.502 5.423 1.00 95.75 89 LYS A O 1
ATOM 684 N N . ASP A 1 90 ? 0.021 -12.241 4.942 1.00 97.38 90 ASP A N 1
ATOM 685 C CA . ASP A 1 90 ? -0.991 -13.297 4.951 1.00 97.38 90 ASP A CA 1
ATOM 686 C C . ASP A 1 90 ? -1.300 -13.830 3.539 1.00 97.38 90 ASP A C 1
ATOM 688 O O . ASP A 1 90 ? -2.252 -14.577 3.358 1.00 97.38 90 ASP A O 1
ATOM 692 N N . GLU A 1 91 ? -0.513 -13.434 2.526 1.00 96.31 91 GLU A N 1
ATOM 693 C CA . GLU A 1 91 ? -0.668 -13.851 1.118 1.00 96.31 91 GLU A CA 1
ATOM 694 C C . GLU A 1 91 ? -2.026 -13.455 0.497 1.00 96.31 91 GLU A C 1
ATOM 696 O O . GLU A 1 91 ? -2.474 -14.007 -0.508 1.00 96.31 91 GLU A O 1
ATOM 701 N N . ARG A 1 92 ? -2.685 -12.439 1.068 1.00 98.06 92 ARG A N 1
ATOM 702 C CA . ARG A 1 92 ? -3.945 -11.858 0.575 1.00 98.06 92 ARG A CA 1
ATOM 703 C C . ARG A 1 92 ? -3.663 -10.703 -0.382 1.00 98.06 92 ARG A C 1
ATOM 705 O O . ARG A 1 92 ? -4.093 -9.567 -0.175 1.00 98.06 92 ARG A O 1
ATOM 712 N N . ASP A 1 93 ? -2.918 -10.998 -1.442 1.00 94.94 93 ASP A N 1
ATOM 713 C CA . ASP A 1 93 ? -2.267 -9.986 -2.284 1.00 94.94 93 ASP A CA 1
ATOM 714 C C . ASP A 1 93 ? -3.248 -9.057 -3.016 1.00 94.94 93 ASP A C 1
ATOM 716 O O . ASP A 1 93 ? -3.006 -7.853 -3.105 1.00 94.94 93 ASP A O 1
ATOM 720 N N . GLY A 1 94 ? -4.382 -9.583 -3.491 1.00 95.06 94 GLY A N 1
ATOM 721 C CA . GLY A 1 94 ? -5.410 -8.772 -4.157 1.00 95.06 94 GLY A CA 1
ATOM 722 C C . GLY A 1 94 ? -6.127 -7.804 -3.206 1.00 95.06 94 GLY A C 1
ATOM 723 O O . GLY A 1 94 ? -6.488 -6.691 -3.588 1.00 95.06 94 GLY A O 1
ATOM 724 N N . GLU A 1 95 ? -6.294 -8.185 -1.937 1.00 97.12 95 GLU A N 1
ATOM 725 C CA . GLU A 1 95 ? -6.838 -7.283 -0.916 1.00 97.12 95 GLU A CA 1
ATOM 726 C C . GLU A 1 95 ? -5.803 -6.237 -0.503 1.00 97.12 95 GLU A C 1
ATOM 728 O O . GLU A 1 95 ? -6.141 -5.060 -0.347 1.00 97.12 95 GLU A O 1
ATOM 733 N N . ALA A 1 96 ? -4.534 -6.642 -0.387 1.00 97.75 96 ALA A N 1
ATOM 734 C CA . ALA A 1 96 ? -3.437 -5.718 -0.149 1.00 97.75 96 ALA A CA 1
ATOM 735 C C . ALA A 1 96 ? -3.362 -4.651 -1.249 1.00 97.75 96 ALA A C 1
ATOM 737 O O . ALA A 1 96 ? -3.276 -3.466 -0.932 1.00 97.75 96 ALA A O 1
ATOM 738 N N . GLU A 1 97 ? -3.456 -5.040 -2.524 1.00 95.88 97 GLU A N 1
ATOM 739 C CA . GLU A 1 97 ? -3.476 -4.115 -3.663 1.00 95.88 97 GLU A CA 1
ATOM 740 C C . GLU A 1 97 ? -4.568 -3.045 -3.511 1.00 95.88 97 GLU A C 1
ATOM 742 O O . GLU A 1 97 ? -4.277 -1.848 -3.585 1.00 95.88 97 GLU A O 1
ATOM 747 N N . ALA A 1 98 ? -5.809 -3.449 -3.220 1.00 94.88 98 ALA A N 1
ATOM 748 C CA . ALA A 1 98 ? -6.924 -2.516 -3.054 1.00 94.88 98 ALA A CA 1
ATOM 749 C C . ALA A 1 98 ? -6.700 -1.526 -1.891 1.00 94.88 98 ALA A C 1
ATOM 751 O O . ALA A 1 98 ? -6.960 -0.320 -2.012 1.00 94.88 98 ALA A O 1
ATOM 752 N N . VAL A 1 99 ? -6.167 -2.010 -0.766 1.00 96.38 99 VAL A N 1
ATOM 753 C CA . VAL A 1 99 ? -5.830 -1.170 0.394 1.00 96.38 99 VAL A CA 1
ATOM 754 C C . VAL A 1 99 ? -4.676 -0.214 0.069 1.00 96.38 99 VAL A C 1
ATOM 756 O O . VAL A 1 99 ? -4.703 0.959 0.450 1.00 96.38 99 VAL A O 1
ATOM 759 N N . LEU A 1 100 ? -3.679 -0.667 -0.686 1.00 96.81 100 LEU A N 1
ATOM 760 C CA . LEU A 1 100 ? -2.525 0.140 -1.078 1.00 96.81 100 LEU A CA 1
ATOM 761 C C . LEU A 1 100 ? -2.892 1.226 -2.094 1.00 96.81 100 LEU A C 1
ATOM 763 O O . LEU A 1 100 ? -2.382 2.342 -1.982 1.00 96.81 100 LEU A O 1
ATOM 767 N N . TYR A 1 101 ? -3.839 0.976 -3.003 1.00 95.50 101 TYR A N 1
ATOM 768 C CA . TYR A 1 101 ? -4.442 2.034 -3.824 1.00 95.50 101 TYR A CA 1
ATOM 769 C C . TYR A 1 101 ? -5.122 3.105 -2.973 1.00 95.50 101 TYR A C 1
ATOM 771 O O . TYR A 1 101 ? -4.971 4.296 -3.254 1.00 95.50 101 TYR A O 1
ATOM 779 N N . SER A 1 102 ? -5.797 2.717 -1.890 1.00 94.12 102 SER A N 1
ATOM 780 C CA . SER A 1 102 ? -6.375 3.684 -0.951 1.00 94.12 102 SER A CA 1
ATOM 781 C C . SER A 1 102 ? -5.281 4.511 -0.260 1.00 94.12 102 SER A C 1
ATOM 783 O O . SER A 1 102 ? -5.353 5.741 -0.249 1.00 94.12 102 SER A O 1
ATOM 785 N N . ALA A 1 103 ? -4.207 3.877 0.230 1.00 95.25 103 ALA A N 1
ATOM 786 C CA . ALA A 1 103 ? -3.073 4.584 0.837 1.00 95.25 103 ALA A CA 1
ATOM 787 C C . ALA A 1 103 ? -2.404 5.570 -0.139 1.00 95.25 103 ALA A C 1
ATOM 789 O O . ALA A 1 103 ? -2.098 6.709 0.222 1.00 95.25 103 ALA A O 1
ATOM 790 N N . LEU A 1 104 ? -2.201 5.151 -1.389 1.00 95.81 104 LEU A N 1
ATOM 791 C CA . LEU A 1 104 ? -1.601 5.976 -2.437 1.00 95.81 104 LEU A CA 1
ATOM 792 C C . LEU A 1 104 ? -2.551 7.062 -2.951 1.00 95.81 104 LEU A C 1
ATOM 794 O O . LEU A 1 104 ? -2.084 8.092 -3.426 1.00 95.81 104 LEU A O 1
ATOM 798 N N . THR A 1 105 ? -3.864 6.894 -2.801 1.00 94.81 105 THR A N 1
ATOM 799 C CA . THR A 1 105 ? -4.826 7.973 -3.057 1.00 94.81 105 THR A CA 1
ATOM 800 C C . THR A 1 105 ? -4.708 9.077 -2.005 1.00 94.81 105 THR A C 1
ATOM 802 O O . THR A 1 105 ? -4.704 10.257 -2.347 1.00 94.81 105 THR A O 1
ATOM 805 N N . LEU A 1 106 ? -4.498 8.713 -0.733 1.00 94.81 106 LEU A N 1
ATOM 806 C CA . LEU A 1 106 ? -4.252 9.673 0.352 1.00 94.81 106 LEU A CA 1
ATOM 807 C C . LEU A 1 106 ? -2.897 10.387 0.216 1.00 94.81 106 LEU A C 1
ATOM 809 O O . LEU A 1 106 ? -2.785 11.578 0.511 1.00 94.81 106 LEU A O 1
ATOM 813 N N . ASN A 1 107 ? -1.848 9.672 -0.206 1.00 95.25 107 ASN A N 1
ATOM 814 C CA . ASN A 1 107 ? -0.543 10.260 -0.506 1.00 95.25 107 ASN A CA 1
ATOM 815 C C . ASN A 1 107 ? 0.153 9.519 -1.660 1.00 95.25 107 ASN A C 1
ATOM 817 O O . ASN A 1 107 ? 0.885 8.550 -1.427 1.00 95.25 107 ASN A O 1
ATOM 821 N N . PRO A 1 108 ? 0.047 10.033 -2.895 1.00 95.19 108 PRO A N 1
ATOM 822 C CA . PRO A 1 108 ? 0.611 9.363 -4.066 1.00 95.19 108 PRO A CA 1
ATOM 823 C C . PRO A 1 108 ? 2.135 9.467 -4.154 1.00 95.19 108 PRO A C 1
ATOM 825 O O . PRO A 1 108 ? 2.753 8.882 -5.036 1.00 95.19 108 PRO A O 1
ATOM 828 N N . THR A 1 109 ? 2.766 10.199 -3.238 1.00 94.00 109 THR A N 1
ATOM 829 C CA . THR A 1 109 ? 4.226 10.298 -3.114 1.00 94.00 109 THR A CA 1
ATOM 830 C C . THR A 1 109 ? 4.758 9.538 -1.900 1.00 94.00 109 THR A C 1
ATOM 832 O O . THR A 1 109 ? 5.911 9.715 -1.515 1.00 94.00 109 THR A O 1
ATOM 835 N N . ARG A 1 110 ? 3.947 8.679 -1.267 1.00 94.19 110 ARG A N 1
ATOM 836 C CA . ARG A 1 110 ? 4.423 7.814 -0.186 1.00 94.19 110 ARG A CA 1
ATOM 837 C C . ARG A 1 110 ? 5.195 6.635 -0.771 1.00 94.19 110 ARG A C 1
ATOM 839 O O . ARG A 1 110 ? 4.611 5.699 -1.304 1.00 94.19 110 ARG A O 1
ATOM 846 N N . ALA A 1 111 ? 6.514 6.656 -0.608 1.00 93.31 111 ALA A N 1
ATOM 847 C CA . ALA A 1 111 ? 7.396 5.597 -1.096 1.00 93.31 111 ALA A CA 1
ATOM 848 C C . ALA A 1 111 ? 7.006 4.190 -0.620 1.00 93.31 111 ALA A C 1
ATOM 850 O O . ALA A 1 111 ? 7.062 3.235 -1.382 1.00 93.31 111 ALA A O 1
ATOM 851 N N . GLU A 1 112 ? 6.627 4.063 0.651 1.00 93.56 112 GLU A N 1
ATOM 852 C CA . GLU A 1 112 ? 6.284 2.777 1.258 1.00 93.56 112 GLU A CA 1
ATOM 853 C C . GLU A 1 112 ? 5.068 2.114 0.603 1.00 93.56 112 GLU A C 1
ATOM 855 O O . GLU A 1 112 ? 5.137 0.930 0.290 1.00 93.56 112 GLU A O 1
ATOM 860 N N . GLY A 1 113 ? 4.022 2.889 0.299 1.00 95.56 113 GLY A N 1
ATOM 861 C CA . GLY A 1 113 ? 2.836 2.374 -0.384 1.00 95.56 113 GLY A CA 1
ATOM 862 C C . GLY A 1 113 ? 3.167 1.821 -1.770 1.00 95.56 113 GLY A C 1
ATOM 863 O O . GLY A 1 113 ? 2.677 0.763 -2.141 1.00 95.56 113 GLY A O 1
ATOM 864 N N . TRP A 1 114 ? 4.069 2.481 -2.505 1.00 95.81 114 TRP A N 1
ATOM 865 C CA . TRP A 1 114 ? 4.532 2.007 -3.813 1.00 95.81 114 TRP A CA 1
ATOM 866 C C . TRP A 1 114 ? 5.391 0.741 -3.730 1.00 95.81 114 TRP A C 1
ATOM 868 O O . TRP A 1 114 ? 5.255 -0.138 -4.575 1.00 95.81 114 TRP A O 1
ATOM 878 N N . PHE A 1 115 ? 6.251 0.616 -2.714 1.00 93.31 115 PHE A N 1
ATOM 879 C CA . PHE A 1 115 ? 7.014 -0.618 -2.502 1.00 93.31 115 PHE A CA 1
ATOM 880 C C . PHE A 1 115 ? 6.106 -1.796 -2.151 1.00 93.31 115 PHE A C 1
ATOM 882 O O . PHE A 1 115 ? 6.256 -2.862 -2.741 1.00 93.31 115 PHE A O 1
ATOM 889 N N . ASN A 1 116 ? 5.154 -1.591 -1.239 1.00 96.50 116 ASN A N 1
ATOM 890 C CA . ASN A 1 116 ? 4.189 -2.622 -0.870 1.00 96.50 116 ASN A CA 1
ATOM 891 C C . ASN A 1 116 ? 3.299 -2.990 -2.068 1.00 96.50 116 ASN A C 1
ATOM 893 O O . ASN A 1 116 ? 3.021 -4.164 -2.279 1.00 96.50 116 ASN A O 1
ATOM 897 N N . LEU A 1 117 ? 2.907 -2.018 -2.904 1.00 96.19 117 LEU A N 1
ATOM 898 C CA . LEU A 1 117 ? 2.150 -2.300 -4.127 1.00 96.19 117 LEU A CA 1
ATOM 899 C C . LEU A 1 117 ? 2.986 -3.125 -5.109 1.00 96.19 117 LEU A C 1
ATOM 901 O O . LEU A 1 117 ? 2.486 -4.083 -5.682 1.00 96.19 117 LEU A O 1
ATOM 905 N N . GLY A 1 118 ? 4.269 -2.797 -5.270 1.00 93.50 118 GLY A N 1
ATOM 906 C CA . GLY A 1 118 ? 5.187 -3.599 -6.075 1.00 93.50 118 GLY A CA 1
ATOM 907 C C . GLY A 1 118 ? 5.293 -5.048 -5.595 1.00 93.50 118 GLY A C 1
ATOM 908 O O . GLY A 1 118 ? 5.295 -5.950 -6.426 1.00 93.50 118 GLY A O 1
ATOM 909 N N . ASP A 1 119 ? 5.332 -5.281 -4.280 1.00 91.19 119 ASP A N 1
ATOM 910 C CA . ASP A 1 119 ? 5.326 -6.635 -3.703 1.00 91.19 119 ASP A CA 1
ATOM 911 C C . ASP A 1 119 ? 3.998 -7.366 -3.968 1.00 91.19 119 ASP A C 1
ATOM 913 O O . ASP A 1 119 ? 4.007 -8.495 -4.457 1.00 91.19 119 ASP A O 1
ATOM 917 N N . ALA A 1 120 ? 2.860 -6.688 -3.765 1.00 93.94 120 ALA A N 1
ATOM 918 C CA . ALA A 1 120 ? 1.528 -7.221 -4.070 1.00 93.94 120 ALA A CA 1
ATOM 919 C C . ALA A 1 120 ? 1.413 -7.676 -5.531 1.00 93.94 120 ALA A C 1
ATOM 921 O O . ALA A 1 120 ? 0.991 -8.794 -5.821 1.00 93.94 120 ALA A O 1
ATOM 922 N N . LEU A 1 121 ? 1.831 -6.816 -6.463 1.00 90.56 121 LEU A N 1
ATOM 923 C CA . LEU A 1 121 ? 1.795 -7.099 -7.895 1.00 90.56 121 LEU A CA 1
ATOM 924 C C . LEU A 1 121 ? 2.759 -8.235 -8.266 1.00 90.56 121 LEU A C 1
ATOM 926 O O . LEU A 1 121 ? 2.418 -9.078 -9.093 1.00 90.56 121 LEU A O 1
ATOM 930 N N . ALA A 1 122 ? 3.947 -8.288 -7.652 1.00 83.50 122 ALA A N 1
ATOM 931 C CA . ALA A 1 122 ? 4.933 -9.334 -7.916 1.00 83.50 122 ALA A CA 1
ATOM 932 C C . ALA A 1 122 ? 4.428 -10.717 -7.485 1.00 83.50 122 ALA A C 1
ATOM 934 O O . ALA A 1 122 ? 4.565 -11.674 -8.250 1.00 83.50 122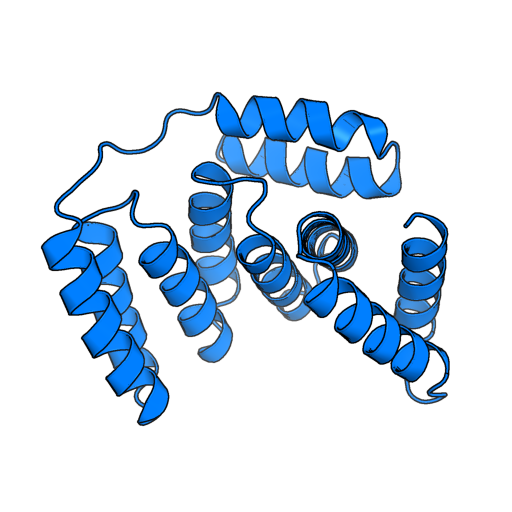 ALA A O 1
ATOM 935 N N . LYS A 1 123 ? 3.808 -10.819 -6.303 1.00 86.81 123 LYS A N 1
ATOM 936 C CA . LYS A 1 123 ? 3.223 -12.069 -5.792 1.00 86.81 123 LYS A CA 1
ATOM 937 C C . LYS A 1 123 ? 2.050 -12.560 -6.645 1.00 86.81 123 LYS A C 1
ATOM 939 O O . LYS A 1 123 ? 1.916 -13.759 -6.864 1.00 86.81 123 LYS A O 1
ATOM 944 N N . GLN A 1 124 ? 1.288 -11.636 -7.235 1.00 89.31 124 GLN A N 1
ATOM 945 C CA . GLN A 1 124 ? 0.250 -11.946 -8.226 1.00 89.31 124 GLN A CA 1
ATOM 946 C C . GLN A 1 124 ? 0.798 -12.246 -9.640 1.00 89.31 124 GLN A C 1
ATOM 948 O O . GLN A 1 124 ? 0.038 -12.638 -10.525 1.00 89.31 124 GLN A O 1
ATOM 953 N N . GLY A 1 125 ? 2.098 -12.053 -9.896 1.00 81.38 125 GLY A N 1
ATOM 954 C CA . GLY A 1 125 ? 2.702 -12.228 -11.223 1.00 81.38 125 GLY A CA 1
ATOM 955 C C . GLY A 1 125 ? 2.341 -11.132 -12.236 1.00 81.38 125 GLY A C 1
ATOM 956 O O . GLY A 1 125 ? 2.438 -11.348 -13.446 1.00 81.38 125 GLY A O 1
ATOM 957 N N . LEU A 1 126 ? 1.916 -9.957 -11.764 1.00 84.12 126 LEU A N 1
ATOM 958 C CA . LEU A 1 126 ? 1.492 -8.836 -12.598 1.00 84.12 126 LEU A CA 1
ATOM 959 C C . LEU A 1 126 ? 2.687 -8.007 -13.083 1.00 84.12 126 LEU A C 1
ATOM 961 O O . LEU A 1 126 ? 3.620 -7.694 -12.343 1.00 84.12 126 LEU A O 1
ATOM 965 N N . VAL A 1 127 ? 2.635 -7.601 -14.353 1.00 79.50 127 VAL A N 1
ATOM 966 C CA . VAL A 1 127 ? 3.759 -6.947 -15.045 1.00 79.50 127 VAL A CA 1
ATOM 967 C C . VAL A 1 127 ? 4.089 -5.541 -14.543 1.00 79.50 127 VAL A C 1
ATOM 969 O O . VAL A 1 127 ? 5.170 -5.067 -14.855 1.00 79.50 127 VAL A O 1
ATOM 972 N N . GLY A 1 128 ? 3.200 -4.895 -13.778 1.00 83.62 128 GLY A N 1
ATOM 973 C CA . GLY A 1 128 ? 3.398 -3.541 -13.237 1.00 83.62 128 GLY A CA 1
ATOM 974 C C . GLY A 1 128 ? 4.238 -3.468 -11.954 1.00 83.62 128 GLY A C 1
ATOM 975 O O . GLY A 1 128 ? 4.457 -2.379 -11.417 1.00 83.62 128 GLY A O 1
ATOM 976 N N . ALA A 1 129 ? 4.679 -4.613 -11.422 1.00 84.81 129 ALA A N 1
ATOM 977 C CA . ALA A 1 129 ? 5.456 -4.673 -10.185 1.00 84.81 129 ALA A CA 1
ATOM 978 C C . ALA A 1 129 ? 6.774 -3.870 -10.240 1.00 84.81 129 ALA A C 1
ATOM 980 O O . ALA A 1 129 ? 7.026 -3.095 -9.309 1.00 84.81 129 ALA A O 1
ATOM 981 N N . PRO A 1 130 ? 7.609 -3.976 -11.298 1.00 82.25 130 PRO A N 1
ATOM 982 C CA . PRO A 1 130 ? 8.846 -3.203 -11.392 1.00 82.25 130 PRO A CA 1
ATOM 983 C C . PRO A 1 130 ? 8.594 -1.692 -11.373 1.00 82.25 130 PRO A C 1
ATOM 985 O O . PRO A 1 130 ? 9.290 -0.956 -10.673 1.00 82.25 130 PRO A O 1
ATOM 988 N N . GLU A 1 131 ? 7.570 -1.220 -12.080 1.00 86.62 131 GLU A N 1
ATOM 989 C CA . GLU A 1 131 ? 7.227 0.197 -12.174 1.00 86.62 131 GLU A CA 1
ATOM 990 C C . GLU A 1 131 ? 6.752 0.758 -10.828 1.00 86.62 131 GLU A C 1
ATOM 992 O O . GLU A 1 131 ? 7.162 1.856 -10.434 1.00 86.62 131 GLU A O 1
ATOM 997 N N . ALA A 1 132 ? 5.962 -0.011 -10.073 1.00 90.81 132 ALA A N 1
ATOM 998 C CA . ALA A 1 132 ? 5.569 0.352 -8.714 1.00 90.81 132 ALA A CA 1
ATOM 999 C C . ALA A 1 132 ? 6.797 0.455 -7.791 1.00 90.81 132 ALA A C 1
ATOM 1001 O O . ALA A 1 132 ? 6.968 1.452 -7.083 1.00 90.81 132 ALA A O 1
ATOM 1002 N N . MET A 1 133 ? 7.721 -0.508 -7.856 1.00 88.19 133 MET A N 1
ATOM 1003 C CA . MET A 1 133 ? 8.969 -0.454 -7.084 1.00 88.19 133 MET A CA 1
ATOM 1004 C C . MET A 1 133 ? 9.839 0.756 -7.461 1.00 88.19 133 MET A C 1
ATOM 1006 O O . MET A 1 133 ? 10.412 1.404 -6.580 1.00 88.19 133 MET A O 1
ATOM 1010 N N . MET A 1 134 ? 9.908 1.112 -8.748 1.00 85.50 134 MET A N 1
ATOM 1011 C CA . MET A 1 134 ? 10.621 2.304 -9.220 1.00 85.50 134 MET A CA 1
ATOM 1012 C C . MET A 1 134 ? 10.008 3.605 -8.690 1.00 85.50 134 MET A C 1
ATOM 1014 O O . MET A 1 134 ? 10.741 4.535 -8.350 1.00 85.50 134 MET A O 1
ATOM 1018 N N . LEU A 1 135 ? 8.682 3.687 -8.571 1.00 89.88 135 LEU A N 1
ATOM 1019 C CA . LEU A 1 135 ? 8.010 4.832 -7.947 1.00 89.88 135 LEU A CA 1
ATOM 1020 C C . LEU A 1 135 ? 8.318 4.915 -6.450 1.00 89.88 135 LEU A C 1
ATOM 1022 O O . LEU A 1 135 ? 8.630 5.997 -5.946 1.00 89.88 135 LEU A O 1
ATOM 1026 N N . GLY A 1 136 ? 8.324 3.774 -5.755 1.00 91.50 136 GLY A N 1
ATOM 1027 C CA . GLY A 1 136 ? 8.760 3.690 -4.361 1.00 91.50 136 GLY A CA 1
ATOM 1028 C C . GLY A 1 136 ? 10.179 4.222 -4.183 1.00 91.50 136 GLY A C 1
ATOM 1029 O O . GLY A 1 136 ? 10.436 5.063 -3.318 1.00 91.50 136 GLY A O 1
ATOM 1030 N N . TYR A 1 137 ? 11.086 3.814 -5.070 1.00 87.81 137 TYR A N 1
ATOM 1031 C CA . TYR A 1 137 ? 12.447 4.328 -5.117 1.00 87.81 137 TYR A CA 1
ATOM 1032 C C . TYR A 1 137 ? 12.489 5.844 -5.383 1.00 87.81 137 TYR A C 1
ATOM 1034 O O . TYR A 1 137 ? 13.148 6.589 -4.653 1.00 87.81 137 TYR A O 1
ATOM 1042 N N . ARG A 1 138 ? 11.764 6.328 -6.398 1.00 86.94 138 ARG A N 1
ATOM 1043 C CA . ARG A 1 138 ? 11.733 7.747 -6.790 1.00 86.94 138 ARG A CA 1
ATOM 1044 C C . ARG A 1 138 ? 11.340 8.649 -5.622 1.00 86.94 138 ARG A C 1
ATOM 1046 O O . ARG A 1 138 ? 11.962 9.696 -5.426 1.00 86.94 138 ARG A O 1
ATOM 1053 N N . PHE A 1 139 ? 10.339 8.232 -4.849 1.00 90.50 139 PHE A N 1
ATOM 1054 C CA . PHE A 1 139 ? 9.767 9.023 -3.761 1.00 90.50 139 PHE A CA 1
ATOM 1055 C C . PHE A 1 139 ? 10.410 8.795 -2.389 1.00 90.50 139 PHE A C 1
ATOM 1057 O O . PHE A 1 139 ? 10.050 9.484 -1.434 1.00 90.50 139 PHE A O 1
ATOM 1064 N N . CYS A 1 140 ? 11.343 7.849 -2.241 1.00 89.25 140 CYS A N 1
ATOM 1065 C CA . CYS A 1 140 ? 11.997 7.635 -0.953 1.00 89.25 140 CYS A CA 1
ATOM 1066 C C . CYS A 1 140 ? 13.121 8.648 -0.680 1.00 89.25 140 CYS A C 1
ATOM 1068 O O . CYS A 1 140 ? 13.622 9.316 -1.585 1.00 89.25 140 CYS A O 1
ATOM 1070 N N . ASN A 1 141 ? 13.504 8.779 0.593 1.00 89.50 141 ASN A N 1
ATOM 1071 C CA . ASN A 1 141 ? 14.618 9.638 1.000 1.00 89.50 141 ASN A CA 1
ATOM 1072 C C . ASN A 1 141 ? 15.977 9.073 0.547 1.00 89.50 141 ASN A C 1
ATOM 1074 O O . ASN A 1 141 ? 16.090 7.890 0.224 1.00 89.50 141 ASN A O 1
ATOM 1078 N N . ASP A 1 142 ? 17.017 9.907 0.568 1.00 86.94 142 ASP A N 1
ATOM 1079 C CA . ASP A 1 142 ? 18.340 9.552 0.036 1.00 86.94 142 ASP A CA 1
ATOM 1080 C C . ASP A 1 142 ? 18.963 8.334 0.727 1.00 86.94 142 ASP A C 1
ATOM 1082 O O . ASP A 1 142 ? 19.536 7.471 0.064 1.00 86.94 142 ASP A O 1
ATOM 1086 N N . ASN A 1 143 ? 18.758 8.188 2.040 1.00 86.38 143 ASN A N 1
ATOM 1087 C CA . ASN A 1 143 ? 19.213 7.010 2.781 1.00 86.38 143 ASN A CA 1
ATOM 1088 C C . ASN A 1 143 ? 18.571 5.719 2.254 1.00 86.38 143 ASN A C 1
ATOM 1090 O O . ASN A 1 143 ? 19.246 4.698 2.103 1.00 86.38 143 ASN A O 1
ATOM 1094 N N . ARG A 1 144 ? 17.261 5.737 1.978 1.00 83.81 144 ARG A N 1
ATOM 1095 C CA . ARG A 1 144 ? 16.556 4.581 1.414 1.00 83.81 144 ARG A CA 1
ATOM 1096 C C . ARG A 1 144 ? 16.956 4.359 -0.044 1.00 83.81 144 ARG A C 1
ATOM 1098 O O . ARG A 1 144 ? 17.215 3.214 -0.395 1.00 83.81 144 ARG A O 1
ATOM 1105 N N . LYS A 1 145 ? 17.132 5.420 -0.842 1.00 84.88 145 LYS A N 1
ATOM 1106 C CA . LYS A 1 145 ? 17.662 5.327 -2.215 1.00 84.88 145 LYS A CA 1
ATOM 1107 C C . LYS A 1 145 ? 19.021 4.639 -2.245 1.00 84.88 145 LYS A C 1
ATOM 1109 O O . LYS A 1 145 ? 19.214 3.710 -3.022 1.00 84.88 145 LYS A O 1
ATOM 1114 N N . GLN A 1 146 ? 19.943 5.033 -1.369 1.00 86.25 146 GLN A N 1
ATOM 1115 C CA . GLN A 1 146 ? 21.270 4.427 -1.286 1.00 86.25 146 GLN A CA 1
ATOM 1116 C C . GLN A 1 146 ? 21.187 2.926 -0.979 1.00 86.25 146 GLN A C 1
ATOM 1118 O O . GLN A 1 146 ? 21.811 2.125 -1.676 1.00 86.25 146 GLN A O 1
ATOM 1123 N N . LYS A 1 147 ? 20.372 2.532 0.009 1.00 84.19 147 LYS A N 1
ATOM 1124 C CA . LYS A 1 147 ? 20.151 1.117 0.351 1.00 84.19 147 LYS A CA 1
ATOM 1125 C C . LYS A 1 147 ? 19.518 0.336 -0.801 1.00 84.19 147 LYS A C 1
ATOM 1127 O O . LYS A 1 147 ? 19.945 -0.780 -1.083 1.00 84.19 147 LYS A O 1
ATOM 1132 N N . THR A 1 148 ? 18.540 0.917 -1.494 1.00 80.00 148 THR A N 1
ATOM 1133 C CA . THR A 1 148 ? 17.908 0.276 -2.652 1.00 80.00 148 THR A CA 1
ATOM 1134 C C . THR A 1 148 ? 18.891 0.126 -3.815 1.00 80.00 148 THR A C 1
ATOM 1136 O O . THR A 1 148 ? 18.980 -0.968 -4.361 1.00 80.00 148 THR A O 1
ATOM 1139 N N . LYS A 1 149 ? 19.702 1.150 -4.139 1.00 83.69 149 LYS A N 1
ATOM 1140 C CA . LYS A 1 149 ? 20.766 1.038 -5.159 1.00 83.69 149 LYS A CA 1
ATOM 1141 C C . LYS A 1 149 ? 21.766 -0.069 -4.806 1.00 83.69 149 LYS A C 1
ATOM 1143 O O . LYS A 1 149 ? 22.133 -0.855 -5.672 1.00 83.69 149 LYS A O 1
ATOM 1148 N N . GLN A 1 150 ? 22.184 -0.163 -3.540 1.00 86.31 150 GLN A N 1
ATOM 1149 C CA . GLN A 1 150 ? 23.090 -1.221 -3.074 1.00 86.31 150 GLN A CA 1
ATOM 1150 C C . GLN A 1 150 ? 22.486 -2.620 -3.252 1.00 86.31 150 GLN A C 1
ATOM 1152 O O . GLN A 1 150 ? 23.158 -3.512 -3.767 1.00 86.31 150 GLN A O 1
ATOM 1157 N N . LEU A 1 151 ? 21.221 -2.804 -2.860 1.00 82.75 151 LEU A N 1
ATOM 1158 C CA . LEU A 1 151 ? 20.510 -4.069 -3.040 1.00 82.75 151 LEU A CA 1
ATOM 1159 C C . LEU A 1 151 ? 20.382 -4.433 -4.524 1.00 82.75 151 LEU A C 1
ATOM 1161 O O . LEU A 1 151 ? 20.686 -5.560 -4.900 1.00 82.75 151 LEU A O 1
ATOM 1165 N N . TRP A 1 152 ? 19.968 -3.487 -5.366 1.00 84.06 152 TRP A N 1
ATOM 1166 C CA . TRP A 1 152 ? 19.784 -3.727 -6.797 1.00 84.06 152 TRP A CA 1
ATOM 1167 C C . TRP A 1 152 ? 21.104 -4.061 -7.489 1.00 84.06 152 TRP A C 1
ATOM 1169 O O . TRP A 1 152 ? 21.158 -5.041 -8.220 1.00 84.06 152 TRP A O 1
ATOM 1179 N N . ASN A 1 153 ? 22.193 -3.348 -7.189 1.00 88.19 153 ASN A N 1
ATOM 1180 C CA . ASN A 1 153 ? 23.520 -3.684 -7.715 1.00 88.19 153 ASN A CA 1
ATOM 1181 C C . ASN A 1 153 ? 23.958 -5.101 -7.321 1.00 88.19 153 ASN A C 1
ATOM 1183 O O . ASN A 1 153 ? 24.544 -5.813 -8.138 1.00 88.19 153 ASN A O 1
ATOM 1187 N N . ARG A 1 154 ? 23.655 -5.526 -6.086 1.00 88.38 154 ARG A N 1
ATOM 1188 C CA . ARG A 1 154 ? 23.925 -6.894 -5.633 1.00 88.38 154 ARG A CA 1
ATOM 1189 C C . ARG A 1 154 ? 23.112 -7.917 -6.425 1.00 88.38 154 ARG A C 1
ATOM 1191 O O . ARG A 1 154 ? 23.694 -8.896 -6.865 1.00 88.38 154 ARG A O 1
ATOM 1198 N N . LEU A 1 155 ? 21.811 -7.686 -6.613 1.00 79.25 155 LEU A N 1
ATOM 1199 C CA . LEU A 1 155 ? 20.930 -8.593 -7.359 1.00 79.25 155 LEU A CA 1
ATOM 1200 C C . LEU A 1 155 ? 21.308 -8.674 -8.844 1.00 79.25 155 LEU A C 1
ATOM 1202 O O . LEU A 1 155 ? 21.380 -9.770 -9.384 1.00 79.25 155 LEU A O 1
ATOM 1206 N N . ILE A 1 156 ? 21.621 -7.544 -9.484 1.00 83.75 156 ILE A N 1
ATOM 1207 C CA . ILE A 1 156 ? 22.093 -7.491 -10.880 1.00 83.75 156 ILE A CA 1
ATOM 1208 C C . ILE A 1 156 ? 23.391 -8.290 -11.058 1.00 83.75 156 ILE A C 1
ATOM 1210 O O . ILE A 1 156 ? 23.580 -8.942 -12.079 1.00 83.75 156 ILE A O 1
ATOM 1214 N N . SER A 1 157 ? 24.287 -8.236 -10.069 1.00 88.38 157 SER A N 1
ATOM 1215 C CA . SER A 1 157 ? 25.576 -8.938 -10.114 1.00 88.38 157 SER A CA 1
ATOM 1216 C C . SER A 1 157 ? 25.486 -10.410 -9.693 1.00 88.38 157 SER A C 1
ATOM 1218 O O . SER A 1 157 ? 26.483 -11.123 -9.797 1.00 88.38 157 SER A O 1
ATOM 1220 N N . ASP A 1 158 ? 24.337 -10.862 -9.182 1.00 87.25 158 ASP A N 1
ATOM 1221 C CA . ASP A 1 158 ? 24.114 -12.238 -8.741 1.00 87.25 158 ASP A CA 1
ATOM 1222 C C . ASP A 1 158 ? 23.660 -13.106 -9.933 1.00 87.25 158 ASP A C 1
ATOM 1224 O O . ASP A 1 158 ? 22.561 -12.893 -10.454 1.00 87.25 158 ASP A O 1
ATOM 1228 N N . PRO A 1 159 ? 24.454 -14.108 -10.362 1.00 87.31 159 PRO A N 1
ATOM 1229 C CA . PRO A 1 159 ? 24.112 -14.968 -11.498 1.00 87.31 159 PRO A CA 1
ATOM 1230 C C . PRO A 1 159 ? 22.839 -15.807 -11.307 1.00 87.31 159 PRO A C 1
ATOM 1232 O O . PRO A 1 159 ? 22.330 -16.359 -12.280 1.00 87.31 159 PRO A O 1
ATOM 1235 N N . SER A 1 160 ? 22.347 -15.947 -10.070 1.00 84.31 160 SER A N 1
ATOM 1236 C CA . SER A 1 160 ? 21.104 -16.665 -9.761 1.00 84.31 160 SER A CA 1
ATOM 1237 C C . SER A 1 160 ? 19.846 -15.805 -9.928 1.00 84.31 160 SER A C 1
ATOM 1239 O O . SER A 1 160 ? 18.735 -16.341 -9.974 1.00 84.31 160 SER A O 1
ATOM 1241 N N . THR A 1 161 ? 19.997 -14.484 -10.061 1.00 73.19 161 THR A N 1
ATOM 1242 C CA . THR A 1 161 ? 18.877 -13.580 -10.325 1.00 73.19 161 THR A CA 1
ATOM 1243 C C . THR A 1 161 ? 18.305 -13.844 -11.712 1.00 73.19 161 THR A C 1
ATOM 1245 O O . THR A 1 161 ? 19.029 -13.989 -12.695 1.00 73.19 161 THR A O 1
ATOM 1248 N N . ASN A 1 162 ? 16.974 -13.868 -11.815 1.00 78.75 162 ASN A N 1
ATOM 1249 C CA . ASN A 1 162 ? 16.294 -14.012 -13.098 1.00 78.75 162 ASN A CA 1
ATOM 1250 C C . ASN A 1 162 ? 16.756 -12.908 -14.081 1.00 78.75 162 ASN A C 1
ATOM 1252 O O . ASN A 1 162 ? 16.578 -11.728 -13.767 1.00 78.75 162 ASN A O 1
ATOM 1256 N N . PRO A 1 163 ? 17.272 -13.248 -15.280 1.00 77.06 163 PRO A N 1
ATOM 1257 C CA . PRO A 1 163 ? 17.823 -12.263 -16.214 1.00 77.06 163 PRO A CA 1
ATOM 1258 C C . PRO A 1 163 ? 16.848 -11.148 -16.602 1.00 77.06 163 PRO A C 1
ATOM 1260 O O . PRO A 1 163 ? 17.240 -9.991 -16.675 1.00 77.06 163 PRO A O 1
ATOM 1263 N N . LYS A 1 164 ? 15.550 -11.453 -16.751 1.00 70.06 164 LYS A N 1
ATOM 1264 C CA . LYS A 1 164 ? 14.535 -10.431 -17.068 1.00 70.06 164 LYS A CA 1
ATOM 1265 C C . LYS A 1 164 ? 14.371 -9.415 -15.939 1.00 70.06 164 LYS A C 1
ATOM 1267 O O . LYS A 1 164 ? 14.118 -8.242 -16.193 1.00 70.06 164 LYS A O 1
ATOM 1272 N N . VAL A 1 165 ? 14.497 -9.874 -14.694 1.00 61.47 165 VAL A N 1
ATOM 1273 C CA . VAL A 1 165 ? 14.431 -9.018 -13.505 1.00 61.47 165 VAL A CA 1
ATOM 1274 C C . VAL A 1 165 ? 15.703 -8.178 -13.398 1.00 61.47 165 VAL A C 1
ATOM 1276 O O . VAL A 1 165 ? 15.608 -6.977 -13.156 1.00 61.47 165 VAL A O 1
ATOM 1279 N N . ALA A 1 166 ? 16.875 -8.773 -13.639 1.00 72.88 166 ALA A N 1
ATOM 1280 C CA . ALA A 1 166 ? 18.145 -8.051 -13.664 1.00 72.88 166 ALA A CA 1
ATOM 1281 C C . ALA A 1 166 ? 18.158 -6.953 -14.746 1.00 72.88 166 ALA A C 1
ATOM 1283 O O . ALA A 1 166 ? 18.484 -5.808 -14.439 1.00 72.88 166 ALA A O 1
ATOM 1284 N N . ASP A 1 167 ? 17.708 -7.251 -15.968 1.00 76.44 167 ASP A N 1
ATOM 1285 C CA . ASP A 1 167 ? 17.611 -6.279 -17.067 1.00 76.44 167 ASP A CA 1
ATOM 1286 C C . ASP A 1 167 ? 16.639 -5.133 -16.746 1.00 76.44 167 ASP A C 1
ATOM 1288 O O . ASP A 1 167 ? 16.926 -3.961 -17.018 1.00 76.44 167 ASP A O 1
ATOM 1292 N N . ALA A 1 168 ? 15.500 -5.448 -16.118 1.00 69.06 168 ALA A N 1
ATOM 1293 C CA . ALA A 1 168 ? 14.556 -4.440 -15.646 1.00 69.06 168 ALA A CA 1
ATOM 1294 C C . ALA A 1 168 ? 15.184 -3.541 -14.565 1.00 69.06 168 ALA A C 1
ATOM 1296 O O . ALA A 1 168 ? 15.029 -2.322 -14.625 1.00 69.06 168 ALA A O 1
ATOM 1297 N N . MET A 1 169 ? 15.945 -4.110 -13.621 1.00 72.81 169 MET A N 1
ATOM 1298 C CA . MET A 1 169 ? 16.667 -3.347 -12.595 1.00 72.81 169 MET A CA 1
ATOM 1299 C C . MET A 1 169 ? 17.773 -2.465 -13.195 1.00 72.81 169 MET A C 1
ATOM 1301 O O . MET A 1 169 ? 17.905 -1.311 -12.791 1.00 72.81 169 MET A O 1
ATOM 1305 N N . VAL A 1 170 ? 18.539 -2.961 -14.174 1.00 80.75 170 VAL A N 1
ATOM 1306 C CA . VAL A 1 170 ? 19.558 -2.174 -14.898 1.00 80.75 170 VAL A CA 1
ATOM 1307 C C . VAL A 1 170 ? 18.909 -0.994 -15.617 1.00 80.75 170 VAL A C 1
ATOM 1309 O O . VAL A 1 170 ? 19.344 0.150 -15.464 1.00 80.75 170 VAL A O 1
ATOM 1312 N N . THR A 1 171 ? 17.831 -1.261 -16.356 1.00 74.69 171 THR A N 1
ATOM 1313 C CA . THR A 1 171 ? 17.060 -0.229 -17.058 1.00 74.69 171 THR A CA 1
ATOM 1314 C C . THR A 1 171 ? 16.553 0.813 -16.067 1.00 74.69 171 THR A C 1
ATOM 1316 O O . THR A 1 171 ? 16.776 2.006 -16.264 1.00 74.69 171 THR A O 1
ATOM 1319 N N . ALA A 1 172 ? 15.969 0.371 -14.952 1.00 70.25 172 ALA A N 1
ATOM 1320 C CA . ALA A 1 172 ? 15.485 1.247 -13.898 1.00 70.25 172 ALA A CA 1
ATOM 1321 C C . ALA A 1 172 ? 16.596 2.136 -13.319 1.00 70.25 172 ALA A C 1
ATOM 1323 O O . ALA A 1 172 ? 16.402 3.348 -13.243 1.00 70.25 172 ALA A O 1
ATOM 1324 N N . LEU A 1 173 ? 17.769 1.576 -12.982 1.00 71.75 173 LEU A N 1
ATOM 1325 C CA . LEU A 1 173 ? 18.924 2.328 -12.463 1.00 71.75 173 LEU A CA 1
ATOM 1326 C C . LEU A 1 173 ? 19.427 3.406 -13.426 1.00 71.75 173 LEU A C 1
ATOM 1328 O O . LEU A 1 173 ? 19.867 4.454 -12.968 1.00 71.75 173 LEU A O 1
ATOM 1332 N N . SER A 1 174 ? 19.354 3.177 -14.739 1.00 73.00 174 SER A N 1
ATOM 1333 C CA . SER A 1 174 ? 19.793 4.167 -15.734 1.00 73.00 174 SER A CA 1
ATOM 1334 C C . SER A 1 174 ? 18.889 5.404 -15.824 1.00 73.00 174 SER A C 1
ATOM 1336 O O . SER A 1 174 ? 19.287 6.420 -16.390 1.00 73.00 174 SER A O 1
ATOM 1338 N N . THR A 1 175 ? 17.685 5.336 -15.247 1.00 67.75 175 THR A N 1
ATOM 1339 C CA . THR A 1 175 ? 16.680 6.411 -15.295 1.00 67.75 175 THR A CA 1
ATOM 1340 C C . THR A 1 175 ? 16.631 7.275 -14.026 1.00 67.75 175 THR A C 1
ATOM 1342 O O . THR A 1 175 ? 15.768 8.152 -13.928 1.00 67.75 175 THR A O 1
ATOM 1345 N N . ILE A 1 176 ? 17.536 7.045 -13.056 1.00 67.44 176 ILE A N 1
ATOM 1346 C CA . ILE A 1 176 ? 17.537 7.653 -11.705 1.00 67.44 176 ILE A CA 1
ATOM 1347 C C . ILE A 1 176 ? 18.910 8.105 -11.191 1.00 67.44 176 ILE A C 1
ATOM 1349 O O . ILE A 1 176 ? 18.918 9.124 -10.469 1.00 67.44 176 ILE A O 1
#

Foldseek 3Di:
DDPLVVLVVVLLVCLVVPPVCNVVSLVVLQVDDADDFFQQVQLVVLQVVLVVCVVVVVLVVSLVSLVSSCVRTVLNLSSLLVNLVSCLVVVVLVVSLVSLSSSCSSPVLQLSSLQSNLSSCVSVVHPSSLSSNLSSLVSDDPVVVVVVVVVLVVLLPDPPRDVVVSVSSVVSVVVD

Sequence (176 aa):
MDQASGIFDKILDSMKTNPARVQTYINQIRGLPVPPKGDRKASRAFNREALELLHSGQTNAAIDKFAEAVKADPTDIEAVNNLGFALLKDERDGEAEAVLYSALTLNPTRAEGWFNLGDALAKQGLVGAPEAMMLGYRFCNDNRKQKTKQLWNRLISDPSTNPKVADAMVTALSTI